Protein AF-A0A3L8CGF3-F1 (afdb_monomer)

Foldseek 3Di:
DDDDPDDDDWDAFDDDPPPFRWIKPDACVPQPPVDPPDGTDIDGDDDDDDDDPDD

Solvent-accessible surface area (backbone atoms only — not comparable to full-atom values): 3872 Å² total; per-residue (Å²): 136,86,82,88,89,80,86,82,84,56,64,77,71,47,68,57,81,93,85,36,54,22,27,50,68,50,39,39,91,82,50,43,78,82,45,63,96,54,55,70,42,70,46,73,54,96,75,89,81,76,95,74,90,79,129

Secondary structure (DSSP, 8-state):
-PPP---------EEETTTEEEEEEEEHHHHGGGGTT--EEEEE---PPPP----

pLDDT: mean 93.9, std 3.58, range [75.75, 97.75]

InterPro domains:
  IPR014710 RmlC-like jelly roll fold [G3DSA:2.60.120.10] (12-55)
  IPR053186 Quercetin 2,3-dioxygenase-related [PTHR43594] (1-54)

Sequence (55 aa):
MKNLIGIYTSPRAHWVGDGFPVRTLFSYDTMGQHISPFLLLDHAGPAHFTPTSER

Mean predicted aligned error: 3.5 Å

Nearest PDB structures (foldseek):
  6d0p-assembly4_D  TM=9.204E-01  e=5.807E-03  Acinetobacter baumannii

Structure (mmCIF, N/CA/C/O backbone):
data_AF-A0A3L8CGF3-F1
#
_entry.id   AF-A0A3L8CGF3-F1
#
loop_
_atom_site.group_PDB
_atom_site.id
_atom_site.type_symbol
_atom_site.label_atom_id
_atom_site.label_alt_id
_atom_site.label_comp_id
_atom_site.label_asym_id
_atom_site.label_entity_id
_atom_site.label_seq_id
_atom_site.pdbx_PDB_ins_code
_atom_site.Cartn_x
_atom_site.Cartn_y
_atom_site.Cartn_z
_atom_site.occupancy
_atom_site.B_iso_or_equiv
_atom_site.auth_seq_id
_atom_site.auth_comp_id
_atom_site.auth_asym_id
_atom_site.auth_atom_id
_atom_site.pdbx_PDB_model_num
ATOM 1 N N . MET A 1 1 ? 1.755 -3.914 30.772 1.00 92.62 1 MET A N 1
ATOM 2 C CA . MET A 1 1 ? 1.719 -4.698 29.515 1.00 92.62 1 MET A CA 1
ATOM 3 C C . MET A 1 1 ? 0.619 -4.132 28.630 1.00 92.62 1 MET A C 1
ATOM 5 O O . MET A 1 1 ? -0.352 -3.627 29.180 1.00 92.62 1 MET A O 1
ATOM 9 N N . LYS A 1 2 ? 0.780 -4.127 27.303 1.00 96.06 2 LYS A N 1
ATOM 10 C CA . LYS A 1 2 ? -0.269 -3.652 26.382 1.00 96.06 2 LYS A CA 1
ATOM 11 C C . LYS A 1 2 ? -1.194 -4.815 26.004 1.00 96.06 2 LYS A C 1
ATOM 13 O O . LYS A 1 2 ? -0.719 -5.941 25.892 1.00 96.06 2 LYS A O 1
ATOM 18 N N . ASN A 1 3 ? -2.478 -4.525 25.799 1.00 96.00 3 ASN A N 1
ATOM 19 C CA . ASN A 1 3 ? -3.474 -5.504 25.354 1.00 96.00 3 ASN A CA 1
ATOM 20 C C . ASN A 1 3 ? -3.546 -5.534 23.823 1.00 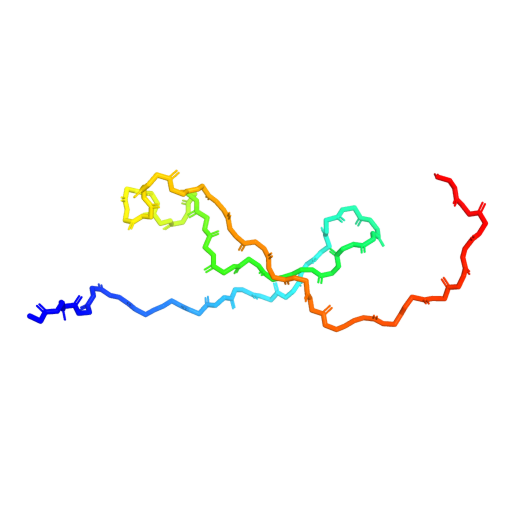96.00 3 ASN A C 1
ATOM 22 O O . ASN A 1 3 ? -3.447 -4.487 23.180 1.00 96.00 3 ASN A O 1
ATOM 26 N N . LEU A 1 4 ? -3.749 -6.719 23.247 1.00 95.00 4 LEU A N 1
ATOM 27 C CA . LEU A 1 4 ? -4.029 -6.875 21.822 1.00 95.00 4 LEU A CA 1
ATOM 28 C C . LEU A 1 4 ? -5.521 -6.619 21.579 1.00 95.00 4 LEU A C 1
ATOM 30 O O . LEU A 1 4 ? -6.361 -7.306 22.150 1.00 95.00 4 LEU A O 1
ATOM 34 N N . ILE A 1 5 ? -5.840 -5.623 20.750 1.00 93.50 5 ILE A N 1
ATOM 35 C CA . ILE A 1 5 ? -7.228 -5.202 20.479 1.00 93.50 5 ILE A CA 1
ATOM 36 C C . ILE A 1 5 ? -7.765 -5.700 19.131 1.00 93.50 5 ILE A C 1
ATOM 38 O O . ILE A 1 5 ? -8.957 -5.590 18.870 1.00 93.50 5 ILE A O 1
ATOM 42 N N . GLY A 1 6 ? -6.898 -6.242 18.274 1.00 92.19 6 GLY A N 1
ATOM 43 C CA . GLY A 1 6 ? -7.277 -6.787 16.974 1.00 92.19 6 GLY A CA 1
ATOM 44 C C . GLY A 1 6 ? -6.072 -7.269 16.170 1.00 92.19 6 GLY A C 1
ATOM 45 O O . GLY A 1 6 ? -4.944 -6.833 16.404 1.00 92.19 6 GLY A O 1
ATOM 46 N N . ILE A 1 7 ? -6.326 -8.174 15.226 1.00 93.25 7 ILE A N 1
ATOM 47 C CA . ILE A 1 7 ? -5.370 -8.634 14.212 1.00 93.25 7 ILE A CA 1
ATOM 48 C C . ILE A 1 7 ? -6.058 -8.461 12.866 1.00 93.25 7 ILE A C 1
ATOM 50 O O . ILE A 1 7 ? -7.171 -8.945 12.676 1.00 93.25 7 ILE A O 1
ATOM 54 N N . TYR A 1 8 ? -5.392 -7.780 11.942 1.00 91.31 8 TYR A N 1
ATOM 55 C CA . TYR A 1 8 ? -5.945 -7.450 10.637 1.00 91.31 8 TYR A CA 1
ATOM 56 C C . TYR A 1 8 ? -5.006 -7.974 9.561 1.00 91.31 8 TYR A C 1
ATOM 58 O O . TYR A 1 8 ? -3.792 -7.781 9.633 1.00 91.31 8 TYR A O 1
ATOM 66 N N . THR A 1 9 ? -5.562 -8.658 8.567 1.00 90.62 9 THR A N 1
ATOM 67 C CA . THR A 1 9 ? -4.804 -9.105 7.401 1.00 90.62 9 THR A CA 1
ATOM 68 C C . THR A 1 9 ? -4.828 -8.027 6.337 1.00 90.62 9 THR A C 1
ATOM 70 O O . THR A 1 9 ? -5.891 -7.505 6.001 1.00 90.62 9 THR A O 1
ATOM 73 N N . SER A 1 10 ? -3.673 -7.735 5.760 1.00 88.50 10 SER A N 1
ATOM 74 C CA . SER A 1 10 ? -3.579 -6.778 4.667 1.00 88.50 10 SER A CA 1
ATOM 75 C C . SER A 1 10 ? -4.229 -7.325 3.384 1.00 88.50 10 SER A C 1
ATOM 77 O O . SER A 1 10 ? -4.050 -8.511 3.080 1.00 88.50 10 SER A O 1
ATOM 79 N N . PRO A 1 11 ? -4.955 -6.493 2.615 1.00 86.75 11 PRO A N 1
ATOM 80 C CA . PRO A 1 11 ? -5.545 -6.882 1.337 1.00 86.75 11 PRO A CA 1
ATOM 81 C C . PRO A 1 11 ? -4.485 -7.286 0.299 1.00 86.75 11 PRO A C 1
ATOM 83 O O . PRO A 1 11 ? -3.273 -7.226 0.526 1.00 86.75 11 PRO A O 1
ATOM 86 N N . ARG A 1 12 ? -4.948 -7.738 -0.873 1.00 90.19 12 ARG A N 1
ATOM 87 C CA . ARG A 1 12 ? -4.060 -8.054 -2.001 1.00 90.19 12 ARG A CA 1
ATOM 88 C C . ARG A 1 12 ? -3.269 -6.815 -2.432 1.00 90.19 12 ARG A C 1
ATOM 90 O O . ARG A 1 12 ? -3.690 -5.683 -2.204 1.00 90.19 12 ARG A O 1
ATOM 97 N N . ALA A 1 13 ? -2.112 -7.057 -3.045 1.00 94.19 13 ALA A N 1
ATOM 98 C CA . ALA A 1 13 ? -1.309 -5.978 -3.601 1.00 94.19 13 ALA A CA 1
ATOM 99 C C . ALA A 1 13 ? -2.086 -5.241 -4.703 1.00 94.19 13 ALA A C 1
ATOM 101 O O . ALA A 1 13 ? -2.856 -5.862 -5.440 1.00 94.19 13 ALA A O 1
ATOM 102 N N . HIS A 1 14 ? -1.870 -3.936 -4.798 1.00 95.12 14 HIS A N 1
ATOM 103 C CA . HIS A 1 14 ? -2.433 -3.061 -5.818 1.00 95.12 14 HIS A CA 1
ATOM 104 C C . HIS A 1 14 ? -1.379 -2.037 -6.252 1.00 95.12 14 HIS A C 1
ATOM 106 O O . HIS A 1 14 ? -0.304 -1.949 -5.658 1.00 95.12 14 HIS A O 1
ATOM 112 N N . TRP A 1 15 ? -1.676 -1.293 -7.309 1.00 95.94 15 TRP A N 1
ATOM 113 C CA . TRP A 1 15 ? -0.775 -0.285 -7.853 1.00 95.94 15 TRP A CA 1
ATOM 114 C C . TRP A 1 15 ? -1.176 1.112 -7.389 1.00 95.94 15 TRP A C 1
ATOM 116 O O . TRP A 1 15 ? -2.349 1.477 -7.463 1.00 95.94 15 TRP A O 1
ATOM 126 N N . VAL A 1 16 ? -0.191 1.895 -6.956 1.00 97.00 16 VAL A N 1
ATOM 127 C CA . VAL A 1 16 ? -0.293 3.354 -6.850 1.00 97.00 16 VAL A CA 1
ATOM 128 C C . VAL A 1 16 ? 0.481 3.941 -8.025 1.00 97.00 16 VAL A C 1
ATOM 130 O O . VAL A 1 16 ? 1.705 3.816 -8.098 1.00 97.00 16 VAL A O 1
ATOM 133 N N . GLY A 1 17 ? -0.245 4.533 -8.975 1.00 95.25 17 GLY A N 1
ATOM 134 C CA . GLY A 1 17 ? 0.320 4.870 -10.284 1.00 95.25 17 GLY A CA 1
ATOM 135 C C . GLY A 1 17 ? 0.810 3.614 -11.013 1.00 95.25 17 GLY A C 1
ATOM 136 O O . GLY A 1 17 ? 0.169 2.568 -10.949 1.00 95.25 17 GLY A O 1
ATOM 137 N N . ASP A 1 18 ? 1.957 3.715 -11.672 1.00 92.94 18 ASP A N 1
ATOM 138 C CA . ASP A 1 18 ? 2.635 2.648 -12.422 1.00 92.94 18 ASP A CA 1
ATOM 139 C C . ASP A 1 18 ? 4.003 2.248 -11.825 1.00 92.94 18 ASP A C 1
ATOM 141 O O . ASP A 1 18 ? 4.628 1.293 -12.282 1.00 92.94 18 ASP A O 1
ATOM 145 N N . GLY A 1 19 ? 4.457 2.938 -10.771 1.00 93.88 19 GLY A N 1
ATOM 146 C CA . GLY A 1 19 ? 5.770 2.731 -10.146 1.00 93.88 19 GLY A CA 1
ATOM 147 C C . GLY A 1 19 ? 5.756 2.022 -8.789 1.00 93.88 19 GLY A C 1
ATOM 148 O O . GLY A 1 19 ? 6.812 1.633 -8.294 1.00 93.88 19 GLY A O 1
ATOM 149 N N . PHE A 1 20 ? 4.586 1.840 -8.166 1.00 96.19 20 PHE A N 1
ATOM 150 C CA . PHE A 1 20 ? 4.494 1.351 -6.785 1.00 96.19 20 PHE A CA 1
ATOM 151 C C . PHE A 1 20 ? 3.488 0.200 -6.635 1.00 96.19 20 PHE A C 1
ATOM 153 O O . PHE A 1 20 ? 2.308 0.436 -6.362 1.00 96.19 20 PHE A O 1
ATOM 160 N N . PRO A 1 21 ? 3.936 -1.062 -6.759 1.00 96.69 21 PRO A N 1
ATOM 161 C CA . PRO A 1 21 ? 3.151 -2.224 -6.372 1.00 96.69 21 PRO A CA 1
ATOM 162 C C . PRO A 1 21 ? 3.192 -2.358 -4.847 1.00 96.69 21 PRO A C 1
ATOM 164 O O . PRO A 1 21 ? 4.172 -2.814 -4.249 1.00 96.69 21 PRO A O 1
ATOM 167 N N . VAL A 1 22 ? 2.116 -1.929 -4.202 1.00 97.38 22 VAL A N 1
ATOM 168 C CA . VAL A 1 22 ? 2.030 -1.797 -2.749 1.00 97.38 22 VAL A CA 1
ATOM 169 C C . VAL A 1 22 ? 0.980 -2.715 -2.151 1.00 97.38 22 VAL A C 1
ATOM 171 O O . VAL A 1 22 ? 0.075 -3.222 -2.814 1.00 97.38 22 VAL A O 1
ATOM 174 N N . ARG A 1 23 ? 1.095 -2.918 -0.844 1.00 96.12 23 ARG A N 1
ATOM 175 C CA . ARG A 1 23 ? 0.064 -3.518 -0.011 1.00 96.12 23 ARG A CA 1
ATOM 176 C C . ARG A 1 23 ? -0.231 -2.597 1.167 1.00 96.12 23 ARG A C 1
ATOM 178 O O . ARG A 1 23 ? 0.657 -2.363 1.984 1.00 96.12 23 ARG A O 1
ATOM 185 N N . THR A 1 24 ? -1.477 -2.153 1.295 1.00 96.25 24 THR A N 1
ATOM 186 C CA . THR A 1 24 ? -1.917 -1.355 2.446 1.00 96.25 24 THR A CA 1
ATOM 187 C C . THR A 1 24 ? -1.922 -2.201 3.709 1.00 96.25 24 THR A C 1
ATOM 189 O O . THR A 1 24 ? -2.599 -3.225 3.781 1.00 96.25 24 THR A O 1
ATOM 192 N N . LEU A 1 25 ? -1.154 -1.787 4.715 1.00 95.50 25 LEU A N 1
AT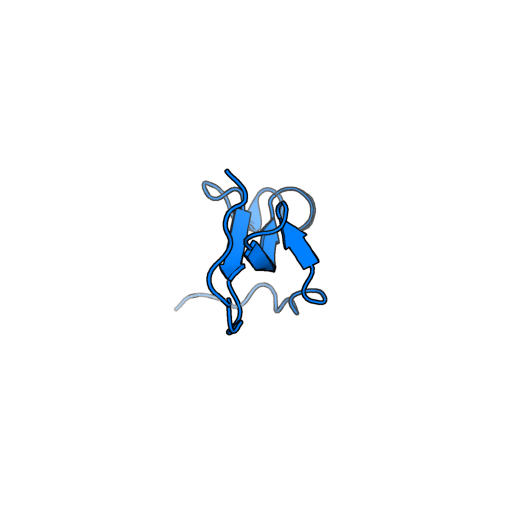OM 193 C CA . LEU A 1 25 ? -1.108 -2.441 6.022 1.00 95.50 25 LEU A CA 1
ATOM 194 C C . LEU A 1 25 ? -2.174 -1.878 6.966 1.00 95.50 25 LEU A C 1
ATOM 196 O O . LEU A 1 25 ? -2.798 -2.645 7.696 1.00 95.50 25 LEU A O 1
ATOM 200 N N . PHE A 1 26 ? -2.408 -0.564 6.914 1.00 95.50 26 PHE A N 1
ATOM 201 C CA . PHE A 1 26 ? -3.514 0.107 7.596 1.00 95.50 26 PHE A CA 1
ATOM 202 C C . PHE A 1 26 ? -3.966 1.354 6.833 1.00 95.50 26 PHE A C 1
AT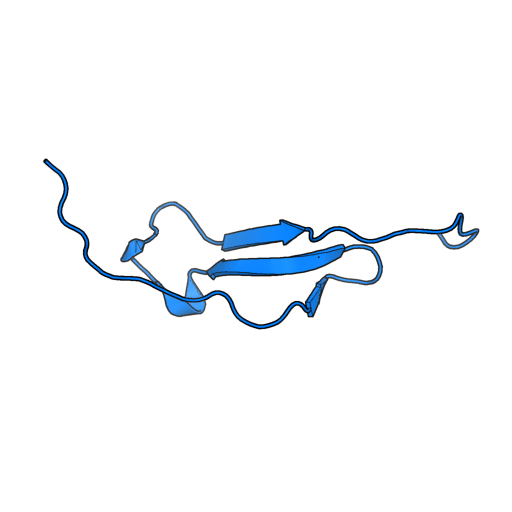OM 204 O O . PHE A 1 26 ? -3.171 1.975 6.125 1.00 95.50 26 PHE A O 1
ATOM 211 N N . SER A 1 27 ? -5.229 1.742 7.022 1.00 95.44 27 SER A N 1
ATOM 212 C CA . SER A 1 27 ? -5.792 2.998 6.521 1.00 95.44 27 SER A CA 1
ATOM 213 C C . SER A 1 27 ? -6.839 3.558 7.485 1.00 95.44 27 SER A C 1
ATOM 215 O O . SER A 1 27 ? -7.520 2.811 8.191 1.00 95.44 27 SER A O 1
ATOM 217 N N . TYR A 1 28 ? -7.003 4.878 7.497 1.00 95.19 28 TYR A N 1
ATOM 218 C CA . TYR A 1 28 ? -8.009 5.555 8.317 1.00 95.19 28 TYR A CA 1
ATOM 219 C C . TYR A 1 28 ? -9.436 5.160 7.916 1.00 95.19 28 TYR A C 1
ATOM 221 O O . TYR A 1 28 ? -10.317 5.134 8.768 1.00 95.19 28 TYR A O 1
ATOM 229 N N . ASP A 1 29 ? -9.641 4.807 6.646 1.00 93.50 29 ASP A N 1
ATOM 230 C CA . ASP A 1 29 ? -10.922 4.354 6.100 1.00 93.50 29 ASP A CA 1
ATOM 231 C C . ASP A 1 29 ? -11.396 3.041 6.744 1.00 93.50 29 ASP A C 1
ATOM 233 O O . ASP A 1 29 ? -12.578 2.862 7.021 1.00 93.50 29 ASP A O 1
ATOM 237 N N . THR A 1 30 ? -10.457 2.144 7.064 1.00 90.44 30 THR A N 1
ATOM 238 C CA . THR A 1 30 ? -10.770 0.825 7.637 1.00 90.44 30 THR A CA 1
ATOM 239 C C . THR A 1 30 ? -10.597 0.759 9.154 1.00 90.44 30 THR A C 1
ATOM 241 O O . THR A 1 30 ? -11.272 -0.034 9.808 1.00 90.44 30 THR A O 1
ATOM 244 N N . MET A 1 31 ? -9.704 1.572 9.733 1.00 93.31 31 MET A N 1
ATOM 245 C CA . MET A 1 31 ? -9.320 1.480 11.151 1.00 93.31 31 MET A CA 1
ATOM 246 C C . MET A 1 31 ? -9.651 2.720 11.993 1.00 93.31 31 MET A C 1
ATOM 248 O O . MET A 1 31 ? -9.607 2.647 13.224 1.00 93.31 31 MET A O 1
ATOM 252 N N . GLY A 1 32 ? -9.996 3.850 11.370 1.00 91.25 32 GLY A N 1
ATOM 253 C CA . GLY A 1 32 ? -10.437 5.065 12.054 1.00 91.25 32 GLY A CA 1
ATOM 254 C C . GLY A 1 32 ? -9.534 5.495 13.218 1.00 91.25 32 GLY A C 1
ATOM 255 O O . GLY A 1 32 ? -8.320 5.629 13.081 1.00 91.25 32 GLY A O 1
ATOM 256 N N . GLN A 1 33 ? -10.136 5.704 14.393 1.00 93.88 33 GLN A N 1
ATOM 257 C CA . GLN A 1 33 ? -9.446 6.221 15.583 1.00 93.88 33 GLN A CA 1
ATOM 258 C C . GLN A 1 33 ? -8.407 5.258 16.179 1.00 93.88 33 GLN A C 1
AT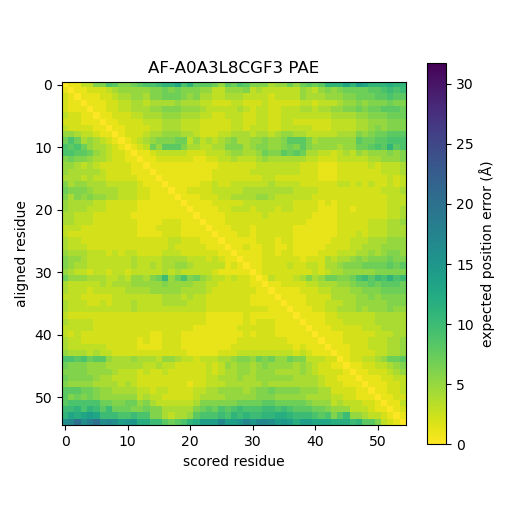OM 260 O O . GLN A 1 33 ? -7.536 5.705 16.924 1.00 93.88 33 GLN A O 1
ATOM 265 N N . HIS A 1 34 ? -8.446 3.961 15.850 1.00 92.88 34 HIS A N 1
ATOM 266 C CA . HIS A 1 34 ? -7.501 2.980 16.399 1.00 92.88 34 HIS A CA 1
ATOM 267 C C . HIS A 1 34 ? -6.054 3.212 15.957 1.00 92.88 34 HIS A C 1
ATOM 269 O O . HIS A 1 34 ? -5.137 2.742 16.630 1.00 92.88 34 HIS A O 1
ATOM 275 N N . ILE A 1 35 ? -5.855 3.931 14.850 1.00 94.12 35 ILE A N 1
ATOM 276 C CA . ILE A 1 35 ? -4.531 4.228 14.298 1.00 94.12 35 ILE A CA 1
ATOM 277 C C . ILE A 1 35 ? -4.131 5.699 14.439 1.00 94.12 35 ILE A C 1
ATOM 279 O O . ILE A 1 35 ? -3.064 6.066 13.969 1.00 94.12 35 ILE A O 1
ATOM 283 N N . SER A 1 36 ? -4.927 6.547 15.097 1.00 95.44 36 SER A N 1
ATOM 284 C CA . SER A 1 36 ? -4.584 7.965 15.280 1.00 95.44 36 SER A CA 1
ATOM 285 C C . SER A 1 36 ? -3.233 8.126 16.006 1.00 95.44 36 SER A C 1
ATOM 287 O O . SER A 1 36 ? -2.994 7.423 16.994 1.00 95.44 36 SER A O 1
ATOM 289 N N . PRO A 1 37 ? -2.328 9.023 15.558 1.00 96.19 37 PRO A N 1
ATOM 290 C CA . PRO A 1 37 ? -2.491 10.055 14.522 1.00 96.19 37 PRO A CA 1
ATOM 291 C C . PRO A 1 37 ? -2.072 9.617 13.104 1.00 96.19 37 PRO A C 1
ATOM 293 O O . PRO A 1 37 ? -1.867 10.456 12.229 1.00 96.19 37 PRO A O 1
ATOM 296 N N . PHE A 1 38 ? -1.889 8.321 12.864 1.00 97.75 38 PHE A N 1
ATOM 297 C CA . PHE A 1 38 ? -1.503 7.793 11.560 1.00 97.75 38 PHE A CA 1
ATOM 298 C C . PHE A 1 38 ? -2.716 7.686 10.630 1.00 97.75 38 PHE A C 1
ATOM 300 O O . PHE A 1 38 ? -3.825 7.381 11.064 1.00 97.75 38 PHE A O 1
ATOM 307 N N . LEU A 1 39 ? -2.493 7.922 9.335 1.00 97.00 39 LEU A N 1
ATOM 308 C CA . LEU A 1 39 ? -3.554 7.868 8.325 1.00 97.00 39 LEU A CA 1
ATOM 309 C C . LEU A 1 39 ? -3.471 6.621 7.455 1.00 97.00 39 LEU A C 1
ATOM 311 O O . LEU A 1 39 ? -4.491 5.996 7.189 1.00 97.00 39 LEU A O 1
ATOM 315 N N . LEU A 1 40 ? -2.280 6.265 6.985 1.00 96.94 40 LEU A N 1
ATOM 316 C CA . LEU A 1 40 ? -2.101 5.172 6.040 1.00 96.94 40 LEU A CA 1
ATOM 317 C C . LEU A 1 40 ? -0.658 4.671 6.076 1.00 96.94 40 LEU A C 1
ATOM 319 O O . LEU A 1 40 ? 0.266 5.456 6.292 1.00 96.94 40 LEU A O 1
ATOM 323 N N . LEU A 1 41 ? -0.477 3.373 5.841 1.00 97.00 41 LEU A N 1
ATOM 324 C CA . LEU A 1 41 ? 0.824 2.788 5.542 1.00 97.00 41 LEU A CA 1
ATOM 325 C C . LEU A 1 41 ? 0.691 1.789 4.401 1.00 97.00 41 LEU A C 1
ATOM 327 O O . LEU A 1 41 ? 0.071 0.735 4.558 1.00 97.00 41 LEU A O 1
AT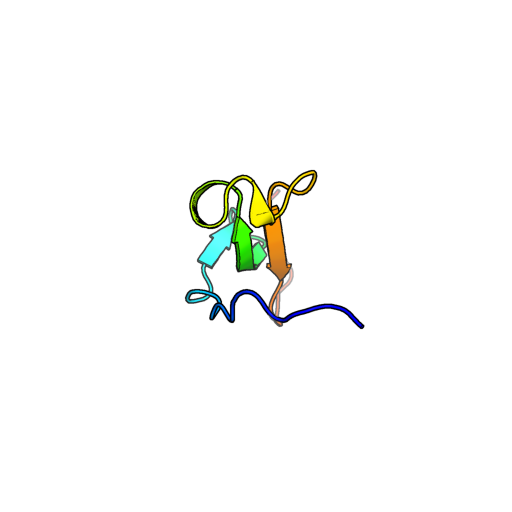OM 331 N N . ASP A 1 42 ? 1.342 2.107 3.291 1.00 97.50 42 ASP A N 1
ATOM 332 C CA . ASP A 1 42 ? 1.534 1.206 2.166 1.00 97.50 42 ASP A CA 1
ATOM 333 C C . ASP A 1 42 ? 2.941 0.618 2.204 1.00 97.50 42 ASP A C 1
ATOM 335 O O . ASP A 1 42 ? 3.940 1.329 2.310 1.00 97.50 42 ASP A O 1
ATOM 339 N N . HIS A 1 43 ? 3.019 -0.705 2.110 1.00 96.75 43 HIS A N 1
ATOM 340 C CA . HIS A 1 43 ? 4.277 -1.426 2.011 1.00 96.75 43 HIS A CA 1
ATOM 341 C C . HIS A 1 43 ? 4.550 -1.791 0.551 1.00 96.75 43 HIS A C 1
ATOM 343 O O . HIS A 1 43 ? 3.842 -2.625 -0.021 1.00 96.75 43 HIS A O 1
ATOM 349 N N . ALA A 1 44 ? 5.585 -1.192 -0.042 1.00 96.56 44 ALA A N 1
ATOM 350 C CA . ALA A 1 44 ? 6.055 -1.547 -1.378 1.00 96.56 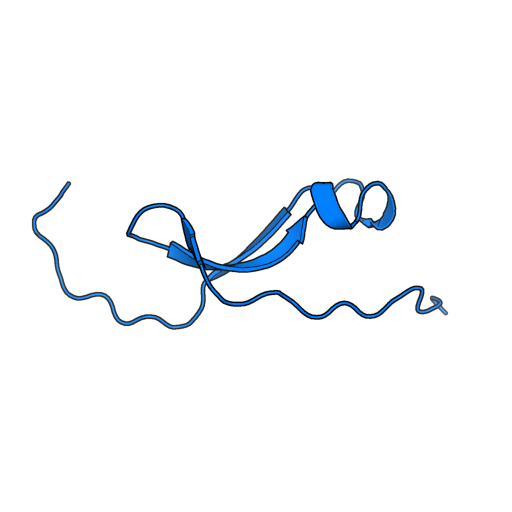44 ALA A CA 1
ATOM 351 C C . ALA A 1 44 ? 6.619 -2.974 -1.372 1.00 96.56 44 ALA A C 1
ATOM 353 O O . ALA A 1 44 ? 7.587 -3.281 -0.674 1.00 96.56 44 ALA A O 1
ATOM 354 N N . GLY A 1 45 ? 5.970 -3.869 -2.115 1.00 88.06 45 GLY A N 1
ATOM 355 C CA . GLY A 1 45 ? 6.436 -5.242 -2.257 1.00 88.06 45 GLY A CA 1
ATOM 356 C C . GLY A 1 45 ? 7.674 -5.327 -3.156 1.00 88.06 45 GLY A C 1
ATOM 357 O O . GLY A 1 45 ? 7.943 -4.403 -3.923 1.00 88.06 45 GLY A O 1
ATOM 358 N N . PRO A 1 46 ? 8.420 -6.445 -3.115 1.00 92.56 46 PRO A N 1
ATOM 359 C CA . PRO A 1 46 ? 9.468 -6.699 -4.092 1.00 92.56 46 PRO A CA 1
ATOM 360 C C . PRO A 1 46 ? 8.894 -6.670 -5.511 1.00 92.56 46 PRO A C 1
ATOM 362 O O . PRO A 1 46 ? 7.963 -7.412 -5.826 1.00 92.56 46 PRO A O 1
ATOM 365 N N . ALA A 1 47 ? 9.473 -5.834 -6.363 1.00 94.25 47 ALA A N 1
ATOM 366 C CA . ALA A 1 47 ? 9.162 -5.768 -7.779 1.00 94.25 47 ALA A CA 1
ATOM 367 C C . ALA A 1 47 ? 10.447 -5.499 -8.557 1.00 94.25 47 ALA A C 1
ATOM 369 O O . ALA A 1 47 ? 11.304 -4.727 -8.124 1.00 94.25 47 ALA A O 1
ATOM 370 N N . HIS A 1 48 ? 10.590 -6.171 -9.693 1.00 95.31 48 HIS A N 1
ATOM 371 C CA . HIS A 1 48 ? 11.689 -5.921 -10.608 1.00 95.31 48 HIS A CA 1
ATOM 372 C C . HIS A 1 48 ? 11.247 -4.878 -11.631 1.00 95.31 48 HIS A C 1
ATOM 374 O O . HIS A 1 48 ? 10.334 -5.133 -12.415 1.00 95.31 48 HIS A O 1
ATOM 380 N N . PHE A 1 49 ? 11.922 -3.734 -11.647 1.00 94.94 49 PHE A N 1
ATOM 381 C CA . PHE A 1 49 ? 11.699 -2.682 -12.632 1.00 94.94 49 PHE A CA 1
ATOM 382 C C . PHE A 1 49 ? 12.811 -2.717 -13.675 1.00 94.94 49 PHE A C 1
ATOM 384 O O . PHE A 1 49 ? 13.994 -2.657 -13.339 1.00 94.94 49 PHE A O 1
ATOM 391 N N . THR A 1 50 ? 12.441 -2.824 -14.947 1.00 96.00 50 THR A N 1
ATOM 392 C CA . THR A 1 50 ? 13.375 -2.610 -16.056 1.00 96.00 50 THR A CA 1
ATOM 393 C C . THR A 1 50 ? 13.571 -1.112 -16.292 1.00 96.00 50 THR A C 1
ATOM 395 O O . THR A 1 50 ? 12.677 -0.331 -15.964 1.00 96.00 50 THR A O 1
ATOM 398 N N . PRO A 1 51 ? 14.694 -0.684 -16.897 1.00 96.12 51 PRO A N 1
ATOM 399 C CA . PRO A 1 51 ? 14.837 0.696 -17.349 1.00 96.12 51 PRO A CA 1
ATOM 400 C C . PRO A 1 51 ? 13.676 1.100 -18.268 1.00 96.12 51 PRO A C 1
ATOM 402 O O . PRO A 1 51 ? 13.289 0.326 -19.145 1.00 96.12 51 PRO A O 1
ATOM 405 N N . THR A 1 52 ? 13.145 2.308 -18.079 1.00 92.75 52 THR A N 1
ATOM 406 C CA . THR A 1 52 ? 12.127 2.915 -18.948 1.00 92.75 52 THR A CA 1
ATOM 407 C C . THR A 1 52 ? 12.628 4.252 -19.488 1.00 92.75 52 THR A C 1
ATOM 409 O O . THR A 1 52 ? 13.467 4.908 -18.869 1.00 92.75 52 THR A O 1
ATOM 412 N N . SER A 1 53 ? 12.143 4.636 -20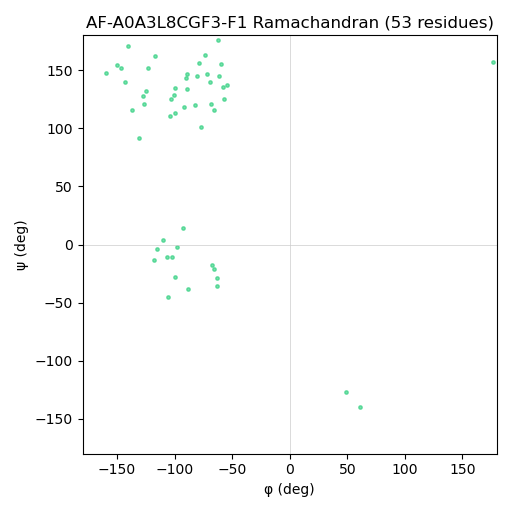.667 1.00 95.44 53 SER A N 1
ATOM 413 C CA . SER A 1 53 ? 12.350 5.963 -21.259 1.00 95.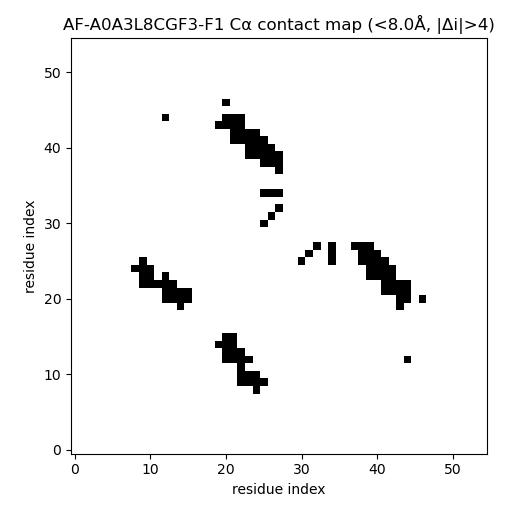44 53 SER A CA 1
ATOM 414 C C . SER A 1 53 ? 11.169 6.909 -21.025 1.00 95.44 53 SER A C 1
ATOM 416 O O . SER A 1 53 ? 11.207 8.052 -21.479 1.00 95.44 53 SER A O 1
ATOM 418 N N . GLU A 1 54 ? 10.111 6.428 -20.373 1.00 88.19 54 GLU A N 1
ATOM 419 C CA . GLU A 1 54 ? 8.952 7.235 -19.994 1.00 88.19 54 GLU A CA 1
ATOM 420 C C . GLU A 1 54 ? 9.324 8.188 -18.844 1.00 88.19 54 GLU A C 1
ATOM 422 O O . GLU A 1 54 ? 10.210 7.8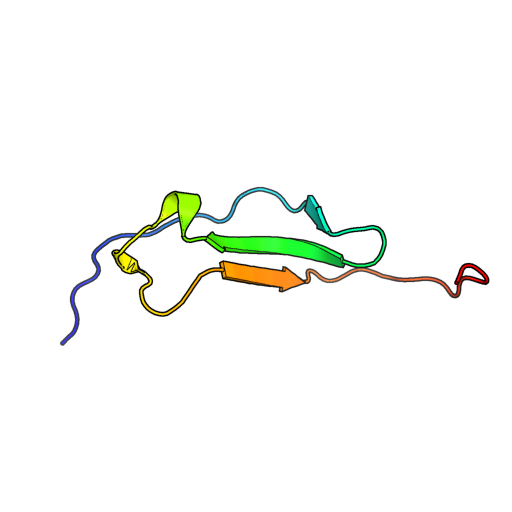89 -18.039 1.00 88.19 54 GLU A O 1
ATOM 427 N N . ARG A 1 55 ? 8.712 9.377 -18.835 1.00 75.75 55 ARG A N 1
ATOM 428 C CA . ARG A 1 55 ? 8.950 10.449 -17.857 1.00 75.75 55 ARG A CA 1
ATOM 429 C C . ARG A 1 55 ? 7.778 10.590 -16.908 1.00 75.75 55 ARG A C 1
ATOM 431 O O . ARG A 1 55 ? 6.639 10.529 -17.417 1.00 75.75 55 ARG A O 1
#

Organism: NCBI:txid1148509

Radius of gyration: 15.13 Å; Cα contacts (8 Å, |Δi|>4): 58; chains: 1; bounding box: 26×20×51 Å